Protein AF-A0A838TGM2-F1 (afdb_monomer)

Sequence (133 aa):
MIFDLEERIRAESRENNRDFDSSAHDDNDDSWLLNRFRLGLAFRPVTWLKLYGQTQDSREAFSDRANVPGIRGAEGDDIFDLRQAYISLGDIKRFPLLLTVGRQAISYGDNRLVADSKWGNFGRTFDAIRLRF

Structure (mmCIF, N/CA/C/O backbone):
data_AF-A0A838TGM2-F1
#
_entry.id   AF-A0A838TGM2-F1
#
loop_
_atom_site.group_PDB
_atom_site.id
_atom_site.type_symbol
_atom_site.label_atom_id
_atom_site.label_alt_id
_atom_site.label_comp_id
_atom_site.label_asym_id
_atom_site.label_entity_id
_atom_site.label_seq_id
_atom_site.pdbx_PDB_ins_code
_atom_site.Cartn_x
_atom_site.Cartn_y
_atom_site.Cartn_z
_atom_site.occupancy
_atom_site.B_iso_or_equiv
_atom_site.auth_seq_id
_atom_site.auth_comp_id
_atom_site.auth_asym_id
_atom_site.auth_atom_id
_atom_site.pdbx_PDB_model_num
ATOM 1 N N . MET A 1 1 ? -14.591 -14.302 10.982 1.00 90.12 1 MET A N 1
ATOM 2 C CA . MET A 1 1 ? -13.289 -14.183 10.287 1.00 90.12 1 MET A CA 1
ATOM 3 C C . MET A 1 1 ? -13.566 -13.872 8.827 1.00 90.12 1 MET A C 1
ATOM 5 O O . MET A 1 1 ? -14.588 -14.337 8.340 1.00 90.12 1 MET A O 1
ATOM 9 N N . ILE A 1 2 ? -12.747 -13.049 8.172 1.00 96.31 2 ILE A N 1
ATOM 10 C CA . ILE A 1 2 ? -12.945 -12.639 6.771 1.00 96.31 2 ILE A CA 1
ATOM 11 C C . ILE A 1 2 ? -11.591 -12.692 6.062 1.00 96.31 2 ILE A C 1
ATOM 13 O O . ILE A 1 2 ? -10.628 -12.128 6.581 1.00 96.31 2 ILE A O 1
ATOM 17 N N . PHE A 1 3 ? -11.531 -13.350 4.907 1.00 97.38 3 PHE A N 1
ATOM 18 C CA . PHE A 1 3 ? -10.364 -13.334 4.026 1.00 97.38 3 PHE A CA 1
ATOM 19 C C . PHE A 1 3 ? -10.424 -12.125 3.086 1.00 97.38 3 PHE A C 1
ATOM 21 O O . PHE A 1 3 ? -11.506 -11.748 2.637 1.00 97.38 3 PHE A O 1
ATOM 28 N N . ASP A 1 4 ? -9.267 -11.528 2.818 1.00 96.88 4 ASP A N 1
ATOM 29 C CA . ASP A 1 4 ? -9.059 -10.499 1.798 1.00 96.88 4 ASP A CA 1
ATOM 30 C C . ASP A 1 4 ? -8.138 -11.080 0.721 1.00 96.88 4 ASP A C 1
ATOM 32 O O . ASP A 1 4 ? -7.080 -11.615 1.045 1.00 96.88 4 ASP A O 1
ATOM 36 N N . LEU A 1 5 ? -8.552 -11.019 -0.538 1.00 97.75 5 LEU A N 1
ATOM 37 C CA . LEU A 1 5 ? -7.809 -11.567 -1.666 1.00 97.75 5 LEU A CA 1
ATOM 38 C C . LEU A 1 5 ? -7.841 -10.546 -2.799 1.00 97.75 5 LEU A C 1
ATOM 40 O O . LEU A 1 5 ? -8.918 -10.133 -3.229 1.00 97.75 5 LEU A O 1
ATOM 44 N N . GLU A 1 6 ? -6.669 -10.164 -3.290 1.00 96.62 6 GLU A N 1
ATOM 45 C CA . GLU A 1 6 ? -6.523 -9.265 -4.433 1.00 96.62 6 GLU A CA 1
ATOM 46 C C . GLU A 1 6 ? -5.532 -9.879 -5.418 1.00 96.62 6 GLU A C 1
ATOM 48 O O . GLU A 1 6 ? -4.429 -10.248 -5.030 1.00 96.62 6 GLU A O 1
ATOM 53 N N . GLU A 1 7 ? -5.917 -9.934 -6.688 1.00 97.12 7 GLU A N 1
ATOM 54 C CA . GLU A 1 7 ? -5.021 -10.230 -7.802 1.00 97.12 7 GLU A CA 1
ATOM 55 C C . GLU A 1 7 ? -5.160 -9.100 -8.820 1.00 97.12 7 GLU A C 1
ATOM 57 O O . GLU A 1 7 ? -6.277 -8.706 -9.178 1.00 97.12 7 GLU A O 1
ATOM 62 N N . ARG A 1 8 ? -4.035 -8.559 -9.284 1.00 96.56 8 ARG A N 1
ATOM 63 C CA . ARG A 1 8 ? -4.004 -7.533 -10.322 1.00 96.56 8 ARG A CA 1
ATOM 64 C C . ARG A 1 8 ? -2.909 -7.830 -11.328 1.00 96.56 8 ARG A C 1
ATOM 66 O O . ARG A 1 8 ? -1.746 -7.959 -10.968 1.00 96.56 8 ARG A O 1
ATOM 73 N N . ILE A 1 9 ? -3.286 -7.794 -12.599 1.00 97.44 9 ILE A N 1
ATOM 74 C CA . ILE A 1 9 ? -2.359 -7.816 -13.727 1.00 97.44 9 ILE A CA 1
ATOM 75 C C . ILE A 1 9 ? -2.536 -6.510 -14.502 1.00 97.44 9 ILE A C 1
ATOM 77 O O . ILE A 1 9 ? -3.668 -6.088 -14.752 1.00 97.44 9 ILE A O 1
ATOM 81 N N . ARG A 1 10 ? -1.434 -5.850 -14.863 1.00 96.94 10 ARG A N 1
ATOM 82 C CA . ARG A 1 10 ? -1.443 -4.649 -15.707 1.00 96.94 10 ARG A CA 1
ATOM 83 C C . ARG A 1 10 ? -0.309 -4.713 -16.719 1.00 96.94 10 ARG A C 1
ATOM 85 O O . ARG A 1 10 ? 0.839 -4.847 -16.324 1.00 96.94 10 ARG A O 1
ATOM 92 N N . ALA A 1 11 ? -0.634 -4.554 -17.996 1.00 96.81 11 ALA A N 1
ATOM 93 C CA . ALA A 1 11 ? 0.355 -4.244 -19.021 1.00 96.81 11 ALA A CA 1
ATOM 94 C C . ALA A 1 11 ? 0.525 -2.726 -19.115 1.00 96.81 11 ALA A C 1
ATOM 96 O O . ALA A 1 11 ? -0.459 -1.983 -19.023 1.00 96.81 11 ALA A O 1
ATOM 97 N N . GLU A 1 12 ? 1.759 -2.274 -19.281 1.00 94.56 12 GLU A N 1
ATOM 98 C CA . GLU A 1 12 ? 2.092 -0.865 -19.414 1.00 94.56 12 GLU A CA 1
ATOM 99 C C . GLU A 1 12 ? 3.132 -0.698 -20.515 1.00 94.56 12 GLU A C 1
ATOM 101 O O . GLU A 1 12 ? 4.046 -1.505 -20.622 1.00 94.56 12 GLU A O 1
ATOM 106 N N . SER A 1 13 ? 2.948 0.315 -21.356 1.00 93.81 13 SER A N 1
ATOM 107 C CA . SER A 1 13 ? 3.863 0.672 -22.435 1.00 93.81 13 SER A CA 1
ATOM 108 C C . SER A 1 13 ? 4.047 2.175 -22.380 1.00 93.81 13 SER A C 1
ATOM 110 O O . SER A 1 13 ? 3.062 2.924 -22.299 1.00 93.81 13 SER A O 1
ATOM 112 N N . ARG A 1 14 ? 5.299 2.607 -22.325 1.00 90.94 14 ARG A N 1
ATOM 113 C CA . ARG A 1 14 ? 5.675 4.011 -22.242 1.00 90.94 14 ARG A CA 1
ATOM 114 C C . ARG A 1 14 ? 6.743 4.280 -23.281 1.00 90.94 14 ARG A C 1
ATOM 116 O O . ARG A 1 14 ? 7.639 3.478 -23.469 1.00 90.94 14 ARG A O 1
ATOM 123 N N . GLU A 1 15 ? 6.600 5.415 -23.940 1.00 90.50 15 GLU A N 1
ATOM 124 C CA . GLU A 1 15 ? 7.518 5.888 -24.962 1.00 90.50 15 GLU A CA 1
ATOM 125 C C . GLU A 1 15 ? 7.576 7.402 -24.826 1.00 90.50 15 GLU A C 1
ATOM 127 O O . GLU A 1 15 ? 6.527 8.064 -24.837 1.00 90.50 15 GLU A O 1
ATOM 132 N N . ASN A 1 16 ? 8.781 7.933 -24.661 1.00 87.06 16 ASN A N 1
ATOM 133 C CA . ASN A 1 16 ? 9.087 9.350 -24.688 1.00 87.06 16 ASN A CA 1
ATOM 134 C C . ASN A 1 16 ? 8.186 10.206 -23.769 1.00 87.06 16 ASN A C 1
ATOM 136 O O . ASN A 1 16 ? 7.681 11.270 -24.141 1.00 87.06 16 ASN A O 1
ATOM 140 N N . ASN A 1 17 ? 7.890 9.699 -22.569 1.00 83.38 17 ASN A N 1
ATOM 141 C CA . ASN A 1 17 ? 6.859 10.274 -21.698 1.00 83.38 17 ASN A CA 1
ATOM 142 C C . ASN A 1 17 ? 7.403 11.142 -20.553 1.00 83.38 17 ASN A C 1
ATOM 144 O O . ASN A 1 17 ? 6.617 11.707 -19.784 1.00 83.38 17 ASN A O 1
ATOM 148 N N . ARG A 1 18 ? 8.730 11.211 -20.411 1.00 82.50 18 ARG A N 1
ATOM 149 C CA . ARG A 1 18 ? 9.405 11.897 -19.308 1.00 82.50 18 ARG A CA 1
ATOM 150 C C . ARG A 1 18 ? 10.032 13.215 -19.744 1.00 82.50 18 ARG A C 1
ATOM 152 O O . ARG A 1 18 ? 9.825 14.225 -19.071 1.00 82.50 18 ARG A O 1
ATOM 159 N N . ASP A 1 19 ? 10.811 13.191 -20.816 1.00 84.00 19 ASP A N 1
ATOM 160 C CA . ASP A 1 19 ? 11.557 14.330 -21.363 1.00 84.00 19 ASP A CA 1
ATOM 161 C C . ASP A 1 19 ? 11.027 14.802 -22.725 1.00 84.00 19 ASP A C 1
ATOM 163 O O . ASP A 1 19 ? 11.279 15.948 -23.097 1.00 84.00 19 ASP A O 1
ATOM 167 N N . PHE A 1 20 ? 10.212 13.985 -23.400 1.00 87.12 20 PHE A N 1
ATOM 168 C CA . PHE A 1 20 ? 9.631 14.271 -24.714 1.00 87.12 20 PHE A CA 1
ATOM 169 C C . PHE A 1 20 ? 10.691 14.437 -25.824 1.00 87.12 20 PHE A C 1
ATOM 171 O O . PHE A 1 20 ? 10.398 15.022 -26.871 1.00 87.12 20 PHE A O 1
ATOM 178 N N . ASP A 1 21 ? 11.893 13.882 -25.638 1.00 85.69 21 ASP A N 1
ATOM 179 C CA . ASP A 1 21 ? 12.972 13.826 -26.620 1.00 85.69 21 ASP A CA 1
ATOM 180 C C . ASP A 1 21 ? 13.150 12.420 -27.225 1.00 85.69 21 ASP A C 1
ATOM 182 O O . ASP A 1 21 ? 13.838 11.563 -26.686 1.00 85.69 21 ASP A O 1
ATOM 186 N N . SER A 1 22 ? 12.624 12.213 -28.437 1.00 86.12 22 SER A N 1
ATOM 187 C CA . SER A 1 22 ? 12.751 10.941 -29.167 1.00 86.12 22 SER A CA 1
ATOM 188 C C . SER A 1 22 ? 14.171 10.621 -29.660 1.00 86.12 22 SER A C 1
ATOM 190 O O . SER A 1 22 ? 14.363 9.634 -30.370 1.00 86.12 22 SER A O 1
ATOM 192 N N . SER A 1 23 ? 15.149 11.500 -29.418 1.00 86.56 23 SER A N 1
ATOM 193 C CA . SER A 1 23 ? 16.551 11.278 -29.793 1.00 86.56 23 SER A CA 1
ATOM 194 C C . SER A 1 23 ? 17.407 10.719 -28.654 1.00 86.56 23 SER A C 1
ATOM 196 O O . SER A 1 23 ? 18.498 10.205 -28.915 1.00 86.56 23 SER A O 1
ATOM 198 N N . ALA A 1 24 ? 16.917 10.791 -27.414 1.00 83.81 24 ALA A N 1
ATOM 199 C CA . ALA A 1 24 ? 17.526 10.170 -26.248 1.00 83.81 24 ALA A CA 1
ATOM 200 C C . ALA A 1 24 ? 16.880 8.800 -25.992 1.00 83.81 24 ALA A C 1
ATOM 202 O O . ALA A 1 24 ? 15.703 8.608 -26.263 1.00 83.81 24 ALA A O 1
ATOM 203 N N . HIS A 1 25 ? 17.658 7.838 -25.495 1.00 79.38 25 HIS A N 1
ATOM 204 C CA . HIS A 1 25 ? 17.141 6.533 -25.081 1.00 79.38 25 HIS A CA 1
ATOM 205 C C . HIS A 1 25 ? 17.152 6.455 -23.551 1.00 79.38 25 HIS A C 1
ATOM 207 O O . HIS A 1 25 ? 18.227 6.557 -22.947 1.00 79.38 25 HIS A O 1
ATOM 213 N N . ASP A 1 26 ? 15.977 6.298 -22.937 1.00 83.50 26 ASP A N 1
ATOM 214 C CA . ASP A 1 26 ? 15.802 6.021 -21.506 1.00 83.50 26 ASP A CA 1
ATOM 215 C C . ASP A 1 26 ? 15.336 4.564 -21.339 1.00 83.50 26 ASP A C 1
ATOM 217 O O . ASP A 1 26 ? 14.485 4.090 -22.084 1.00 83.50 26 ASP A O 1
ATOM 221 N N . ASP A 1 27 ? 15.836 3.856 -20.320 1.00 83.31 27 ASP A N 1
ATOM 222 C CA . ASP A 1 27 ? 15.351 2.513 -19.957 1.00 83.31 27 ASP A CA 1
ATOM 223 C C . ASP A 1 27 ? 13.828 2.505 -19.652 1.00 83.31 27 ASP A C 1
ATOM 225 O O . ASP A 1 27 ? 13.215 1.450 -19.533 1.00 83.31 27 ASP A O 1
ATOM 229 N N . ASN A 1 28 ? 13.208 3.672 -19.435 1.00 84.44 28 ASN A N 1
ATOM 230 C CA . ASN A 1 28 ? 11.764 3.826 -19.234 1.00 84.44 28 ASN A CA 1
ATOM 231 C C . ASN A 1 28 ? 10.936 3.874 -20.528 1.00 84.44 28 ASN A C 1
ATOM 233 O O . ASN A 1 28 ? 9.703 3.820 -20.421 1.00 84.44 28 ASN A O 1
ATOM 237 N N . ASP A 1 29 ? 11.577 3.955 -21.696 1.00 90.00 29 ASP A N 1
ATOM 238 C CA . ASP A 1 29 ? 10.946 3.774 -23.007 1.00 90.00 29 ASP A CA 1
ATOM 239 C C . ASP A 1 29 ? 10.804 2.275 -23.285 1.00 90.00 29 ASP A C 1
ATOM 241 O O . ASP A 1 29 ? 11.566 1.662 -24.032 1.00 90.00 29 ASP A O 1
ATOM 245 N N . ASP A 1 30 ? 9.866 1.660 -22.572 1.00 92.00 30 ASP A N 1
ATOM 246 C CA . ASP A 1 30 ? 9.770 0.215 -22.440 1.00 92.00 30 ASP A CA 1
ATOM 247 C C . ASP A 1 30 ? 8.311 -0.235 -22.239 1.00 92.00 30 ASP A C 1
ATOM 249 O O . ASP A 1 30 ? 7.392 0.555 -21.977 1.00 92.00 30 ASP A O 1
ATOM 253 N N . SER A 1 31 ? 8.075 -1.534 -22.397 1.00 94.75 31 SER A N 1
ATOM 254 C CA . SER A 1 31 ? 6.789 -2.186 -22.196 1.00 94.75 31 SER A CA 1
ATOM 255 C C . SER A 1 31 ? 6.923 -3.394 -21.285 1.00 94.75 31 SER A C 1
ATOM 257 O O . SER A 1 31 ? 7.609 -4.353 -21.606 1.00 94.75 31 SER A O 1
ATOM 259 N N . TRP A 1 32 ? 6.169 -3.408 -20.192 1.00 95.44 32 TRP A N 1
ATOM 260 C CA . TRP A 1 32 ? 6.289 -4.437 -19.165 1.00 95.44 32 TRP A CA 1
ATOM 261 C C . TRP A 1 32 ? 4.932 -4.922 -18.660 1.00 95.44 32 TRP A C 1
ATOM 263 O O . TRP A 1 32 ? 3.880 -4.292 -18.830 1.00 95.44 32 TRP A O 1
ATOM 273 N N . LEU A 1 33 ? 4.964 -6.074 -17.994 1.00 97.25 33 LEU A N 1
ATOM 274 C CA . LEU A 1 33 ? 3.824 -6.664 -17.312 1.00 97.25 33 LEU A CA 1
ATOM 275 C C . LEU A 1 33 ? 4.025 -6.579 -15.801 1.00 97.25 33 LEU A C 1
ATOM 277 O O . LEU A 1 33 ? 5.016 -7.057 -15.258 1.00 97.25 33 LEU A O 1
ATOM 281 N N . LEU A 1 34 ? 3.043 -6.014 -15.114 1.00 97.19 34 LEU A N 1
ATOM 282 C CA . LEU A 1 34 ? 2.990 -5.949 -13.664 1.00 97.19 34 LEU A CA 1
ATOM 283 C C . LEU A 1 34 ? 2.010 -6.981 -13.136 1.00 97.19 34 LEU A C 1
ATOM 285 O O . LEU A 1 34 ? 0.858 -7.038 -13.576 1.00 97.19 34 LEU A O 1
ATOM 289 N N . ASN A 1 35 ? 2.449 -7.736 -12.140 1.00 97.38 35 ASN A N 1
ATOM 290 C CA . ASN A 1 35 ? 1.591 -8.588 -11.336 1.00 97.38 35 ASN A CA 1
ATOM 291 C C . ASN A 1 35 ? 1.596 -8.111 -9.883 1.00 97.38 35 ASN A C 1
ATOM 293 O O . ASN A 1 35 ? 2.615 -7.634 -9.378 1.00 97.38 35 ASN A O 1
ATOM 297 N N . ARG A 1 36 ? 0.449 -8.233 -9.221 1.00 96.88 36 ARG A N 1
ATOM 298 C CA . ARG A 1 36 ? 0.317 -8.062 -7.782 1.00 96.88 36 ARG A CA 1
ATOM 299 C C . ARG A 1 36 ? -0.692 -9.039 -7.221 1.00 96.88 36 ARG A C 1
ATOM 301 O O . ARG A 1 36 ? -1.874 -8.947 -7.552 1.00 96.88 36 ARG A O 1
ATOM 308 N N . PHE A 1 37 ? -0.238 -9.808 -6.249 1.00 97.69 37 PHE A N 1
ATOM 309 C CA . PHE A 1 37 ? -1.059 -10.671 -5.424 1.00 97.69 37 PHE A CA 1
ATOM 310 C C . PHE A 1 37 ? -1.070 -10.167 -3.979 1.00 97.69 37 PHE A C 1
ATOM 312 O O . PHE A 1 37 ? -0.034 -9.782 -3.433 1.00 97.69 37 PHE A O 1
ATOM 319 N N . ARG A 1 38 ? -2.231 -10.175 -3.320 1.00 97.31 38 ARG A N 1
ATOM 320 C CA . ARG A 1 38 ? -2.354 -9.917 -1.879 1.00 97.31 38 ARG A CA 1
ATOM 321 C C . ARG A 1 38 ? -3.257 -10.940 -1.228 1.00 97.31 38 ARG A C 1
ATOM 323 O O . ARG A 1 38 ? -4.360 -11.204 -1.702 1.00 97.31 38 ARG A O 1
ATOM 330 N N . LEU A 1 39 ? -2.822 -11.409 -0.066 1.00 98.25 39 LEU A N 1
ATOM 331 C CA . LEU A 1 39 ? -3.598 -12.282 0.800 1.00 98.25 39 LEU A CA 1
ATOM 332 C C . LEU A 1 39 ? -3.673 -11.668 2.193 1.00 98.25 39 LEU A C 1
ATOM 334 O O . LEU A 1 39 ? -2.655 -11.397 2.824 1.00 98.25 39 LEU A O 1
ATOM 338 N N . GLY A 1 40 ? -4.885 -11.448 2.684 1.00 98.25 40 GLY A N 1
ATOM 339 C CA . GLY A 1 40 ? -5.141 -10.861 3.988 1.00 98.25 40 GLY A CA 1
ATOM 340 C C . GLY A 1 40 ? -6.176 -11.613 4.808 1.00 98.25 40 GLY A C 1
ATOM 341 O O . GLY A 1 40 ? -6.996 -12.384 4.307 1.00 98.25 40 GLY A O 1
ATOM 342 N N . LEU A 1 41 ? -6.135 -11.363 6.112 1.00 98.50 41 LEU A N 1
ATOM 343 C CA . LEU A 1 41 ? -7.023 -11.958 7.095 1.00 98.50 41 LEU A CA 1
ATOM 344 C C . LEU A 1 41 ? -7.481 -10.902 8.095 1.00 98.50 41 LEU A C 1
ATOM 346 O O . LEU A 1 41 ? -6.675 -10.269 8.777 1.00 98.50 41 LEU A O 1
ATOM 350 N N . ALA A 1 42 ? -8.797 -10.758 8.228 1.00 98.25 42 ALA A N 1
ATOM 351 C CA . ALA A 1 42 ? -9.426 -9.980 9.282 1.00 98.25 42 ALA A CA 1
ATOM 352 C C . ALA A 1 42 ? -10.067 -10.904 10.323 1.00 98.25 42 ALA A C 1
ATOM 354 O O . ALA A 1 42 ? -11.012 -11.654 10.041 1.00 98.25 42 ALA A O 1
ATOM 355 N N . PHE A 1 43 ? -9.615 -10.777 11.566 1.00 98.25 43 PHE A N 1
ATOM 356 C CA . PHE A 1 43 ? -10.182 -11.479 12.709 1.00 98.25 43 PHE A CA 1
ATOM 357 C C . PHE A 1 43 ? -10.841 -10.489 13.674 1.00 98.25 43 PHE A C 1
ATOM 359 O O . PHE A 1 43 ? -10.290 -9.436 13.983 1.00 98.25 43 PHE A O 1
ATOM 366 N N . ARG A 1 44 ? -12.059 -10.808 14.116 1.00 96.94 44 ARG A N 1
ATOM 367 C CA . ARG A 1 44 ? -12.857 -9.993 15.041 1.00 96.94 44 ARG A CA 1
ATOM 368 C C . ARG A 1 44 ? -13.480 -10.911 16.090 1.00 96.94 44 ARG A C 1
ATOM 370 O O . ARG A 1 44 ? -14.569 -11.424 15.840 1.00 96.94 44 ARG A O 1
ATOM 377 N N . PRO A 1 45 ? -12.785 -11.184 17.205 1.00 96.44 45 PRO A N 1
ATOM 378 C CA . PRO A 1 45 ? -13.312 -12.065 18.245 1.00 96.44 45 PRO A CA 1
ATOM 379 C C . PRO A 1 45 ? -14.484 -11.425 19.003 1.00 96.44 45 PRO A C 1
ATOM 381 O O . PRO A 1 45 ? -15.363 -12.127 19.485 1.00 96.44 45 PRO A O 1
ATOM 384 N N . VAL A 1 46 ? -14.514 -10.091 19.079 1.00 96.12 46 VAL A N 1
ATOM 385 C CA . VAL A 1 46 ? -15.557 -9.280 19.725 1.00 96.12 46 VAL A CA 1
ATOM 386 C C . VAL A 1 46 ? -15.825 -8.022 18.892 1.00 96.12 46 VAL A C 1
ATOM 388 O O . VAL A 1 46 ? -15.029 -7.675 18.019 1.00 96.12 46 VAL A O 1
ATOM 391 N N . THR A 1 47 ? -16.937 -7.320 19.138 1.00 93.94 47 THR A N 1
ATOM 392 C CA . THR A 1 47 ? -17.369 -6.193 18.282 1.00 93.94 47 THR A CA 1
ATOM 393 C C . THR A 1 47 ? -16.414 -4.998 18.294 1.00 93.94 47 THR A C 1
ATOM 395 O O . THR A 1 47 ? -16.349 -4.274 17.305 1.00 93.94 47 THR A O 1
ATOM 398 N N . TRP A 1 48 ? -15.655 -4.812 19.376 1.00 95.38 48 TRP A N 1
ATOM 399 C CA . TRP A 1 48 ? -14.739 -3.684 19.570 1.00 95.38 48 TRP A CA 1
ATOM 400 C C . TRP A 1 48 ? -13.277 -3.993 19.219 1.00 95.38 48 TRP A C 1
ATOM 402 O O . TRP A 1 48 ? -12.450 -3.093 19.312 1.00 95.38 48 TRP A O 1
ATOM 412 N N . LEU A 1 49 ? -12.933 -5.227 18.829 1.00 97.06 49 LEU A N 1
ATOM 413 C CA . LEU A 1 49 ? -11.557 -5.625 18.508 1.00 97.06 49 LEU A CA 1
ATOM 414 C C . LEU A 1 49 ? -11.470 -6.175 17.085 1.00 97.06 49 LEU A C 1
ATOM 416 O O . LEU A 1 49 ? -12.156 -7.137 16.734 1.00 97.06 49 LEU A O 1
ATOM 420 N N . LYS A 1 50 ? -10.565 -5.614 16.282 1.00 97.50 50 LYS A N 1
ATOM 421 C CA . LYS A 1 50 ? -10.177 -6.149 14.973 1.00 97.50 50 LYS A CA 1
ATOM 422 C C . LYS A 1 50 ? -8.669 -6.353 14.919 1.00 97.50 50 LYS A C 1
ATOM 424 O O . LYS A 1 50 ? -7.916 -5.418 15.166 1.00 97.50 50 LYS A O 1
ATOM 429 N N . LEU A 1 51 ? -8.253 -7.540 14.503 1.00 98.50 51 LEU A N 1
ATOM 430 C CA . LEU A 1 51 ? -6.892 -7.845 14.076 1.00 98.50 51 LEU A CA 1
ATOM 431 C C . LEU A 1 51 ? -6.882 -7.960 12.552 1.00 98.50 51 LEU A C 1
ATOM 433 O O . LEU A 1 51 ? -7.817 -8.524 11.969 1.00 98.50 51 LEU A O 1
ATOM 437 N N . TYR A 1 52 ? -5.859 -7.410 11.909 1.00 98.62 52 TYR A N 1
ATOM 438 C CA . TYR A 1 52 ? -5.700 -7.494 10.465 1.00 98.62 52 TYR A CA 1
ATOM 439 C C . TYR A 1 52 ? -4.246 -7.731 10.077 1.00 98.62 52 TYR A C 1
ATOM 441 O O . TYR A 1 52 ? -3.368 -7.017 10.554 1.00 98.62 52 TYR A O 1
ATOM 449 N N . GLY A 1 53 ? -4.023 -8.692 9.184 1.00 98.50 53 GLY A N 1
ATOM 450 C CA . GLY A 1 53 ? -2.740 -8.943 8.533 1.00 98.50 53 GLY A CA 1
ATOM 451 C C . GLY A 1 53 ? -2.938 -9.103 7.029 1.00 98.50 53 GLY A C 1
ATOM 452 O O . GLY A 1 53 ? -3.970 -9.624 6.611 1.00 98.50 53 GLY A O 1
ATOM 453 N N . GLN A 1 54 ? -1.984 -8.644 6.223 1.00 98.44 54 GLN A N 1
ATOM 454 C CA . GLN A 1 54 ? -1.985 -8.809 4.771 1.00 98.44 54 GLN A CA 1
ATOM 455 C C . GLN A 1 54 ? -0.560 -8.904 4.241 1.00 98.44 54 GLN A C 1
ATOM 457 O O . GLN A 1 54 ? 0.251 -8.019 4.519 1.00 98.44 54 GLN A O 1
ATOM 462 N N . THR A 1 55 ? -0.301 -9.936 3.444 1.00 98.12 55 THR A N 1
ATOM 463 C CA . THR A 1 55 ? 0.914 -10.077 2.643 1.00 98.12 55 THR A CA 1
ATOM 464 C C . THR A 1 55 ? 0.695 -9.549 1.227 1.00 98.12 55 THR A C 1
ATOM 466 O O . THR A 1 55 ? -0.446 -9.392 0.773 1.00 98.12 55 THR A O 1
ATOM 469 N N . GLN A 1 56 ? 1.789 -9.260 0.534 1.00 97.50 56 GLN A N 1
ATOM 470 C CA . GLN A 1 56 ? 1.799 -8.837 -0.857 1.00 97.50 56 GLN A CA 1
ATOM 471 C C . GLN A 1 56 ? 2.985 -9.457 -1.591 1.00 97.50 56 GLN A C 1
ATOM 473 O O . GLN A 1 56 ? 4.092 -9.435 -1.080 1.00 97.50 56 GLN A O 1
ATOM 478 N N . ASP A 1 57 ? 2.763 -9.942 -2.804 1.00 97.06 57 ASP A N 1
ATOM 479 C CA . ASP A 1 57 ? 3.825 -10.226 -3.769 1.00 97.06 57 ASP A CA 1
ATOM 480 C C . ASP A 1 57 ? 3.577 -9.329 -4.984 1.00 97.06 57 ASP A C 1
ATOM 482 O O . ASP A 1 57 ? 2.450 -9.263 -5.483 1.00 97.06 57 ASP A O 1
ATOM 486 N N . SER A 1 58 ? 4.579 -8.560 -5.398 1.00 96.31 58 SER A N 1
ATOM 487 C CA . SER A 1 58 ? 4.513 -7.714 -6.594 1.00 96.31 58 SER A CA 1
ATOM 488 C C . SER A 1 58 ? 5.657 -8.077 -7.523 1.00 96.31 58 SER A C 1
ATOM 490 O O . SER A 1 58 ? 6.783 -8.247 -7.062 1.00 96.31 58 SER A O 1
ATOM 492 N N . ARG A 1 59 ? 5.362 -8.189 -8.818 1.00 96.38 59 ARG A N 1
ATOM 493 C CA . ARG A 1 59 ? 6.337 -8.552 -9.848 1.00 96.38 59 ARG A CA 1
ATOM 494 C C . ARG A 1 59 ? 6.303 -7.609 -11.026 1.00 96.38 59 ARG A C 1
ATOM 496 O O . ARG A 1 59 ? 5.225 -7.142 -11.411 1.00 96.38 59 ARG A O 1
ATOM 503 N N . GLU A 1 60 ? 7.464 -7.429 -11.633 1.00 96.19 60 GLU A N 1
ATOM 504 C CA . GLU A 1 60 ? 7.634 -6.789 -12.931 1.00 96.19 60 GLU A CA 1
ATOM 505 C C . GLU A 1 60 ? 8.313 -7.767 -13.895 1.00 96.19 60 GLU A C 1
ATOM 507 O O . GLU A 1 60 ? 9.371 -8.321 -13.611 1.00 96.19 60 GLU A O 1
ATOM 512 N N . ALA A 1 61 ? 7.682 -8.007 -15.040 1.00 96.06 61 ALA A N 1
ATOM 513 C CA . ALA A 1 61 ? 8.163 -8.931 -16.057 1.00 96.06 61 ALA A CA 1
ATOM 514 C C . ALA A 1 61 ? 8.282 -8.237 -17.412 1.00 96.06 61 ALA A C 1
ATOM 516 O O . ALA A 1 61 ? 7.515 -7.323 -17.716 1.00 96.06 61 ALA A O 1
ATOM 517 N N . PHE A 1 62 ? 9.199 -8.744 -18.239 1.00 95.50 62 PHE A N 1
ATOM 518 C CA . PHE A 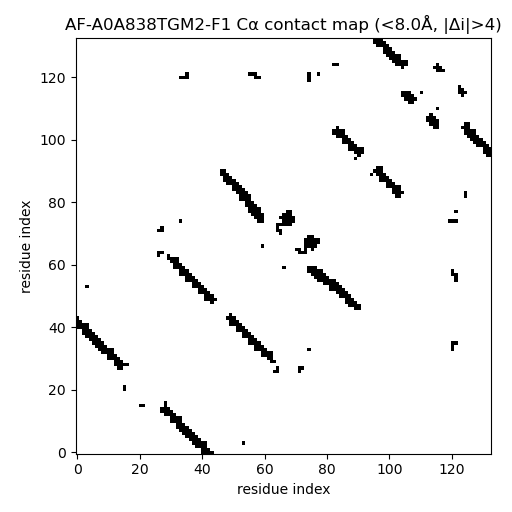1 62 ? 9.457 -8.263 -19.603 1.00 95.50 62 PHE A CA 1
ATOM 519 C C . PHE A 1 62 ? 9.937 -6.810 -19.685 1.00 95.50 62 PHE A C 1
ATOM 521 O O . PHE A 1 62 ? 9.787 -6.199 -20.728 1.00 95.50 62 PHE A O 1
ATOM 528 N N . SER A 1 63 ? 10.491 -6.291 -18.592 1.00 93.56 63 SER A N 1
ATOM 529 C CA . SER A 1 63 ? 11.054 -4.948 -18.510 1.00 93.56 63 SER A CA 1
ATOM 530 C C . SER A 1 63 ? 12.559 -4.989 -18.740 1.00 93.56 63 SER A C 1
ATOM 532 O O . SER A 1 63 ? 13.232 -5.879 -18.207 1.00 93.56 63 SER A O 1
ATOM 534 N N . ASP A 1 64 ? 13.079 -4.005 -19.458 1.00 90.12 64 ASP A N 1
ATOM 535 C CA . ASP A 1 64 ? 14.510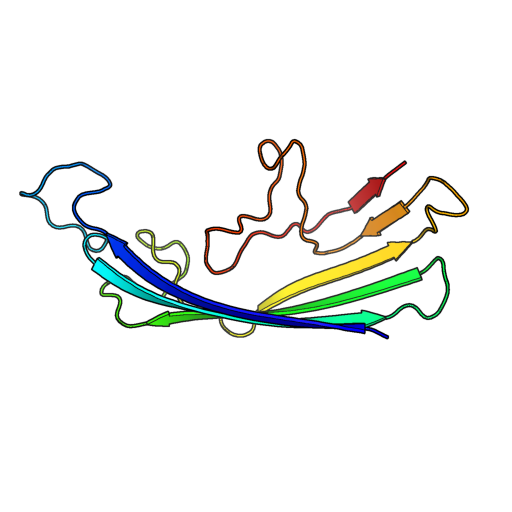 -3.738 -19.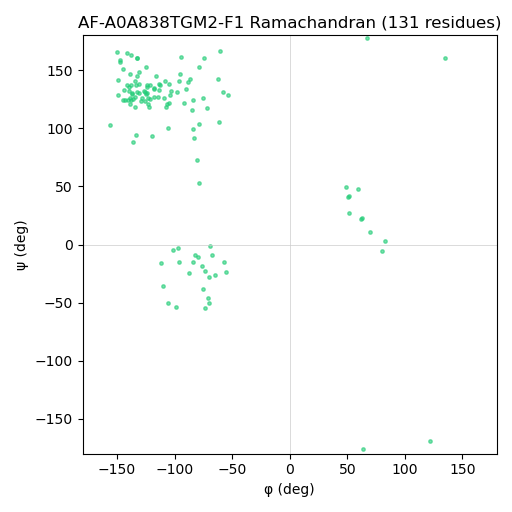606 1.00 90.12 64 ASP A CA 1
ATOM 536 C C . ASP A 1 64 ? 15.075 -2.980 -18.387 1.00 90.12 64 ASP A C 1
ATOM 538 O O . ASP A 1 64 ? 16.292 -2.883 -18.189 1.00 90.12 64 ASP A O 1
ATOM 542 N N . ARG A 1 65 ? 14.196 -2.481 -17.505 1.00 91.31 65 ARG A N 1
ATOM 543 C CA . ARG A 1 65 ? 14.575 -1.768 -16.279 1.00 91.31 65 ARG A CA 1
ATOM 544 C C . ARG A 1 65 ? 15.108 -2.716 -15.209 1.00 91.31 65 ARG A C 1
ATOM 546 O O . ARG A 1 65 ? 14.854 -3.919 -15.180 1.00 91.31 65 ARG A O 1
ATOM 553 N N . ALA A 1 66 ? 15.834 -2.144 -14.249 1.00 88.88 66 ALA A N 1
ATOM 554 C CA . ALA A 1 66 ? 16.310 -2.894 -13.093 1.00 88.88 66 ALA A CA 1
ATOM 555 C C . ALA A 1 66 ? 15.135 -3.523 -12.326 1.00 88.88 66 ALA A C 1
ATOM 557 O O . ALA A 1 66 ? 14.197 -2.828 -11.951 1.00 88.88 66 ALA A O 1
ATOM 558 N N . ASN A 1 67 ? 15.227 -4.812 -11.998 1.00 91.75 67 ASN A N 1
ATOM 559 C CA . ASN A 1 67 ? 14.209 -5.506 -11.210 1.00 91.75 67 ASN A CA 1
ATOM 560 C C . ASN A 1 67 ? 14.327 -5.196 -9.699 1.00 91.75 67 ASN A C 1
ATOM 562 O O . ASN A 1 67 ? 14.488 -6.089 -8.868 1.00 91.75 67 ASN A O 1
ATOM 566 N N . VAL A 1 68 ? 14.345 -3.908 -9.347 1.00 92.12 68 VAL A N 1
ATOM 567 C CA . VAL A 1 68 ? 14.445 -3.412 -7.969 1.00 92.12 68 VAL A CA 1
ATOM 568 C C . VAL A 1 68 ? 13.493 -2.225 -7.803 1.00 92.12 68 VAL A C 1
ATOM 570 O O . VAL A 1 68 ? 13.674 -1.216 -8.494 1.00 92.12 68 VAL A O 1
ATOM 573 N N . P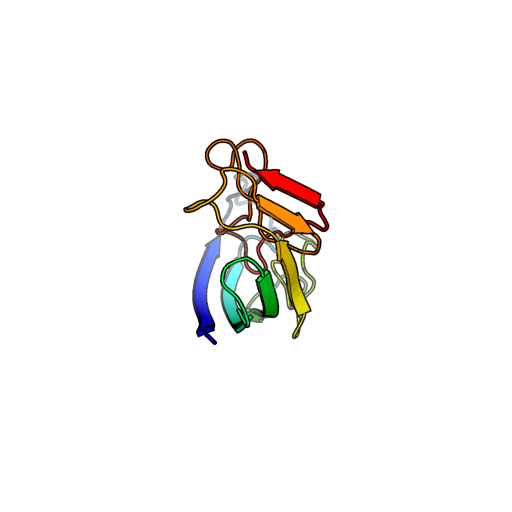RO A 1 69 ? 12.520 -2.291 -6.875 1.00 91.88 69 PRO A N 1
ATOM 574 C CA . PRO A 1 69 ? 11.549 -1.220 -6.687 1.00 91.88 69 PRO A CA 1
ATOM 575 C C . PRO A 1 69 ? 12.190 0.156 -6.467 1.00 91.88 69 PRO A C 1
ATOM 577 O O . PRO A 1 69 ? 13.053 0.340 -5.606 1.00 91.88 69 PRO A O 1
ATOM 580 N N . GLY A 1 70 ? 11.750 1.146 -7.246 1.00 88.44 70 GLY A N 1
ATOM 581 C CA . GLY A 1 70 ? 12.184 2.541 -7.134 1.00 88.44 70 GLY A CA 1
ATOM 582 C C . GLY A 1 70 ? 13.531 2.867 -7.787 1.00 88.44 70 GLY A C 1
ATOM 583 O O . GLY A 1 70 ? 13.890 4.044 -7.870 1.00 88.44 70 GLY A O 1
ATOM 584 N N . ILE A 1 71 ? 14.267 1.878 -8.300 1.00 90.38 71 ILE A N 1
ATOM 585 C CA . ILE A 1 71 ? 15.504 2.112 -9.051 1.00 90.38 71 ILE A CA 1
ATOM 586 C C . ILE A 1 71 ? 15.157 2.419 -10.505 1.00 90.38 71 ILE A C 1
ATOM 588 O O . ILE A 1 71 ? 14.457 1.656 -11.158 1.00 90.38 71 ILE A O 1
ATOM 592 N N . ARG A 1 72 ? 15.629 3.566 -11.014 1.00 85.94 72 ARG A N 1
ATOM 593 C CA . ARG A 1 72 ? 15.374 4.031 -12.396 1.00 85.94 72 ARG A CA 1
ATOM 594 C C . ARG A 1 72 ? 13.888 4.040 -12.800 1.00 85.94 72 ARG A C 1
ATOM 596 O O . ARG A 1 72 ? 13.573 3.951 -13.976 1.00 85.94 72 ARG A O 1
ATOM 603 N N . GLY A 1 73 ? 12.977 4.187 -11.834 1.00 86.44 73 GLY A N 1
ATOM 604 C CA . GLY A 1 73 ? 11.531 4.209 -12.083 1.00 86.44 73 GLY A CA 1
ATOM 605 C C . GLY A 1 73 ? 10.871 2.831 -12.201 1.00 86.44 73 GLY A C 1
ATOM 606 O O . GLY A 1 73 ? 9.662 2.781 -12.439 1.00 86.44 73 GLY A O 1
ATOM 607 N N . ALA A 1 74 ? 11.619 1.740 -12.011 1.00 91.69 74 ALA A N 1
ATOM 608 C CA . ALA A 1 74 ? 11.075 0.388 -11.982 1.00 91.69 74 ALA A CA 1
ATOM 609 C C . ALA A 1 74 ? 10.086 0.196 -10.825 1.00 91.69 74 ALA A C 1
ATOM 611 O O . ALA A 1 74 ? 10.276 0.715 -9.717 1.00 91.69 74 ALA A O 1
ATOM 612 N N . GLU A 1 75 ? 9.032 -0.571 -11.088 1.00 93.38 75 GLU A N 1
ATOM 613 C CA . GLU A 1 75 ? 8.151 -1.090 -10.042 1.00 93.38 75 GLU A CA 1
ATOM 614 C C . GLU A 1 75 ? 8.846 -2.248 -9.315 1.00 93.38 75 GLU A C 1
ATOM 616 O O . GLU A 1 75 ? 8.763 -2.320 -8.091 1.00 93.38 75 GLU A O 1
ATOM 621 N N . GLY A 1 76 ? 9.583 -3.074 -10.069 1.00 93.75 76 GLY A N 1
ATOM 622 C CA . GLY A 1 76 ? 10.432 -4.164 -9.601 1.00 93.75 76 GLY A CA 1
ATOM 623 C C . GLY A 1 76 ? 9.689 -5.300 -8.897 1.00 93.75 76 GLY A C 1
ATOM 624 O O . GLY A 1 76 ? 8.459 -5.315 -8.781 1.00 93.75 76 GLY A O 1
ATOM 625 N N . ASP A 1 77 ? 10.479 -6.245 -8.397 1.00 95.75 77 ASP A N 1
ATOM 626 C CA . ASP A 1 77 ? 10.008 -7.368 -7.600 1.00 95.75 77 ASP A CA 1
ATOM 627 C C . ASP A 1 77 ? 10.055 -7.033 -6.105 1.00 95.75 77 ASP A C 1
ATOM 629 O O . ASP A 1 77 ? 11.111 -6.757 -5.532 1.00 95.75 77 ASP A O 1
ATOM 633 N N . ASP A 1 78 ? 8.892 -7.121 -5.465 1.00 94.12 78 ASP A N 1
ATOM 634 C CA . ASP A 1 78 ? 8.712 -7.045 -4.018 1.00 94.12 78 ASP A CA 1
ATOM 635 C C . ASP A 1 78 ? 8.083 -8.360 -3.548 1.00 94.12 78 ASP A C 1
ATOM 637 O O . ASP A 1 78 ? 6.870 -8.580 -3.647 1.00 94.12 78 ASP A O 1
ATOM 641 N N . ILE A 1 79 ? 8.958 -9.285 -3.153 1.00 93.88 79 ILE A N 1
ATOM 642 C CA . ILE A 1 79 ? 8.626 -10.694 -2.962 1.00 93.88 79 ILE A CA 1
ATOM 643 C C . ILE A 1 79 ? 8.059 -10.909 -1.564 1.00 93.88 79 ILE A C 1
ATOM 645 O O . ILE A 1 79 ? 8.787 -10.810 -0.578 1.00 93.88 79 ILE A O 1
ATOM 649 N N . PHE A 1 80 ? 6.792 -11.313 -1.500 1.00 92.88 80 PHE A N 1
ATOM 650 C CA . PHE A 1 80 ? 6.137 -11.780 -0.276 1.00 92.88 80 PHE A CA 1
ATOM 651 C C . PHE A 1 80 ? 6.334 -10.861 0.957 1.00 92.88 80 PHE A C 1
ATOM 653 O O . PHE A 1 80 ? 6.672 -11.319 2.051 1.00 92.88 80 PHE A O 1
ATOM 660 N N . ASP A 1 81 ? 6.097 -9.560 0.793 1.00 94.50 81 ASP A N 1
ATOM 661 C CA . ASP A 1 81 ? 6.206 -8.541 1.840 1.00 94.50 81 ASP A CA 1
ATOM 662 C C . ASP A 1 81 ? 4.991 -8.499 2.789 1.00 94.50 81 ASP A C 1
ATOM 664 O O . ASP A 1 81 ? 3.848 -8.810 2.427 1.00 94.50 81 ASP A O 1
ATOM 668 N N . LEU A 1 82 ? 5.225 -8.050 4.029 1.00 96.50 82 LEU A N 1
ATOM 669 C CA . LEU A 1 82 ? 4.173 -7.723 4.990 1.00 96.50 82 LEU A CA 1
ATOM 670 C C . LEU A 1 82 ? 3.640 -6.306 4.745 1.00 96.50 82 LEU A C 1
ATOM 672 O O . LEU A 1 82 ? 4.068 -5.318 5.356 1.00 96.50 82 LEU A O 1
ATOM 676 N N . ARG A 1 83 ? 2.588 -6.241 3.931 1.00 96.38 83 ARG A N 1
ATOM 677 C CA . ARG A 1 83 ? 1.941 -4.987 3.560 1.00 96.38 83 ARG A CA 1
ATOM 678 C C . ARG A 1 83 ? 1.172 -4.327 4.703 1.00 96.38 83 ARG A C 1
ATOM 680 O O . ARG A 1 83 ? 1.307 -3.130 4.927 1.00 96.38 83 ARG A O 1
ATOM 687 N N . GLN A 1 84 ? 0.302 -5.051 5.408 1.00 98.12 84 GLN A N 1
ATOM 688 C CA . GLN A 1 84 ? -0.473 -4.484 6.526 1.00 98.12 84 GLN A CA 1
ATOM 689 C C . GLN A 1 84 ? -0.456 -5.418 7.729 1.00 98.12 84 GLN A C 1
ATOM 691 O O . GLN A 1 84 ? -0.595 -6.628 7.584 1.00 98.12 84 GLN A O 1
ATOM 696 N N . ALA A 1 85 ? -0.356 -4.840 8.920 1.00 98.62 85 ALA A N 1
ATOM 697 C CA . ALA A 1 85 ? -0.424 -5.539 10.194 1.00 98.62 85 ALA A CA 1
ATOM 698 C C . ALA A 1 85 ? -0.858 -4.544 11.272 1.00 98.62 85 ALA A C 1
ATOM 700 O O . ALA A 1 85 ? -0.067 -3.704 11.702 1.00 98.62 85 ALA A O 1
ATOM 701 N N . TYR A 1 86 ? -2.123 -4.600 11.688 1.00 98.75 86 TYR A N 1
ATOM 702 C CA . TYR A 1 86 ? -2.651 -3.648 12.663 1.00 98.75 86 TYR A CA 1
ATOM 703 C C . TYR A 1 86 ? -3.724 -4.236 13.575 1.00 98.75 86 TYR A C 1
ATOM 705 O O . TYR A 1 86 ? -4.423 -5.202 13.251 1.00 98.75 86 TYR A O 1
ATOM 713 N N . ILE A 1 87 ? -3.892 -3.564 14.711 1.00 98.62 87 ILE A N 1
ATOM 714 C CA . ILE A 1 87 ? -4.964 -3.781 15.678 1.00 98.62 87 ILE A CA 1
ATOM 715 C C . ILE A 1 87 ? -5.867 -2.551 15.664 1.00 98.62 87 ILE A C 1
ATOM 717 O O . ILE A 1 87 ? -5.386 -1.419 15.629 1.00 98.62 87 ILE A O 1
ATOM 721 N N . SER A 1 88 ? -7.180 -2.762 15.686 1.00 97.94 88 SER A N 1
ATOM 722 C CA . SER A 1 88 ? -8.177 -1.699 15.787 1.00 97.94 88 SER A CA 1
ATOM 723 C C . SER A 1 88 ? -9.090 -1.937 16.988 1.00 97.94 88 SER A C 1
ATOM 725 O O . SER A 1 88 ? -9.601 -3.047 17.161 1.00 97.94 88 SER A O 1
ATOM 727 N N . LEU A 1 89 ? -9.263 -0.900 17.807 1.00 97.69 89 LEU A N 1
ATOM 728 C CA . LEU A 1 89 ? -9.994 -0.892 19.071 1.00 97.69 89 LEU A CA 1
ATOM 729 C C . LEU A 1 89 ? -11.104 0.163 19.017 1.00 97.69 89 LEU A C 1
ATOM 731 O O . LEU A 1 89 ? -10.823 1.351 18.863 1.00 97.69 89 LEU A O 1
ATOM 735 N N . GLY A 1 90 ? -12.355 -0.268 19.148 1.00 95.75 90 GLY A N 1
ATOM 736 C CA . GLY A 1 90 ? -13.538 0.593 19.133 1.00 95.75 90 GLY A CA 1
ATOM 737 C C . GLY A 1 90 ? -14.670 0.043 1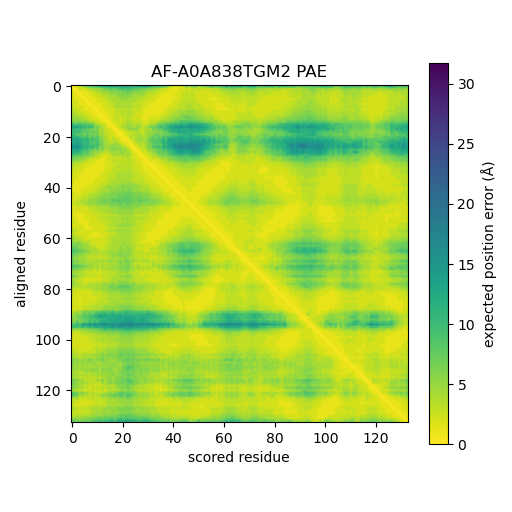8.266 1.00 95.75 90 GLY A C 1
ATOM 738 O O . GLY A 1 90 ? -14.466 -0.802 17.394 1.00 95.75 90 GLY A O 1
ATOM 739 N N . ASP A 1 91 ? -15.882 0.533 18.515 1.00 92.88 91 ASP A N 1
ATOM 740 C CA . ASP A 1 91 ? -17.088 0.191 17.759 1.00 92.88 91 ASP A CA 1
ATOM 741 C C . ASP A 1 91 ? -17.845 1.479 17.428 1.00 92.88 91 ASP A C 1
ATOM 743 O O . ASP A 1 91 ? -18.656 1.942 18.225 1.00 92.88 91 ASP A O 1
ATOM 747 N N . ILE A 1 92 ? -17.593 2.033 16.235 1.00 89.12 92 ILE A N 1
ATOM 748 C CA . ILE A 1 92 ? -18.160 3.312 15.759 1.00 89.12 92 ILE A CA 1
ATOM 749 C C . ILE A 1 92 ? -19.698 3.318 15.799 1.00 89.12 92 ILE A C 1
ATOM 751 O O . ILE A 1 92 ? -20.310 4.377 15.901 1.00 89.12 92 ILE A O 1
ATOM 755 N N . LYS A 1 93 ? -20.350 2.145 15.756 1.00 89.25 93 LYS A N 1
ATOM 756 C CA . LYS A 1 93 ? -21.814 2.055 15.862 1.00 89.25 93 LYS A CA 1
ATOM 757 C C . LYS A 1 93 ? -22.327 2.305 17.283 1.00 89.25 93 LYS A C 1
ATOM 759 O O . LYS A 1 93 ? -23.498 2.632 17.441 1.00 89.25 93 LYS A O 1
ATOM 764 N N . ARG A 1 94 ? -21.488 2.103 18.303 1.00 90.56 94 ARG A N 1
ATOM 765 C CA . ARG A 1 94 ? -21.830 2.253 19.729 1.00 90.56 94 ARG A CA 1
ATOM 766 C C . ARG A 1 94 ? -21.158 3.461 20.373 1.00 90.56 94 ARG A C 1
ATOM 768 O O . ARG A 1 94 ? -21.747 4.089 21.243 1.00 90.56 94 ARG A O 1
ATOM 775 N N . PHE A 1 95 ? -19.929 3.763 19.973 1.00 85.75 95 PHE A N 1
ATOM 776 C CA . PHE A 1 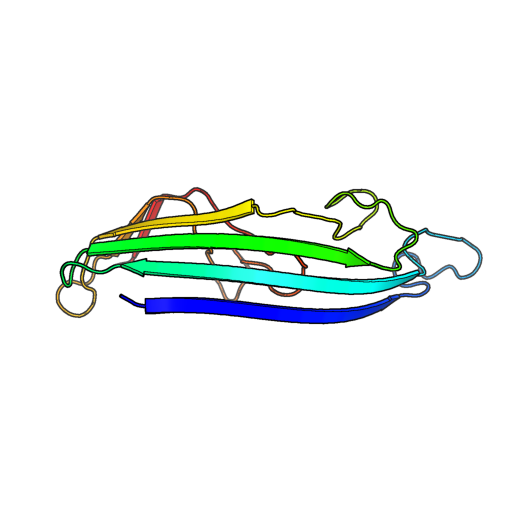95 ? -19.117 4.847 20.507 1.00 85.75 95 PHE A CA 1
ATOM 777 C C . PHE A 1 95 ? -18.286 5.453 19.371 1.00 85.75 95 PHE A C 1
ATOM 779 O O . PHE A 1 95 ? -17.668 4.692 18.631 1.00 85.75 95 PHE A O 1
ATOM 786 N N . PRO A 1 96 ? -18.227 6.787 19.211 1.00 90.62 96 PRO A N 1
ATOM 787 C CA . PRO A 1 96 ? -17.651 7.415 18.017 1.00 90.62 96 PRO A CA 1
ATOM 788 C C . PRO A 1 96 ? -16.134 7.217 17.858 1.00 90.62 96 PRO A C 1
ATOM 790 O O . PRO A 1 96 ? -15.588 7.519 16.803 1.00 90.62 96 PRO A O 1
ATOM 793 N N . LEU A 1 97 ? -15.443 6.671 18.863 1.00 95.00 97 LEU A N 1
ATOM 794 C CA . LEU A 1 97 ? -13.992 6.517 18.845 1.00 95.00 97 LEU A CA 1
ATOM 795 C C . LEU A 1 97 ? -13.535 5.179 18.242 1.00 95.00 97 LEU A C 1
ATOM 797 O O . LEU A 1 97 ? -13.994 4.106 18.639 1.00 95.00 97 LEU A O 1
ATOM 801 N N . LEU A 1 98 ? -12.546 5.245 17.351 1.00 96.88 98 LEU A N 1
ATOM 802 C CA . LEU A 1 98 ? -11.803 4.097 16.837 1.00 96.88 98 LEU A CA 1
ATOM 803 C C . LEU A 1 98 ? -10.301 4.394 16.842 1.00 96.88 98 LEU A C 1
ATOM 805 O O . LEU A 1 98 ? -9.829 5.276 16.123 1.00 96.88 98 LEU A O 1
ATOM 809 N N . LEU A 1 99 ? -9.544 3.611 17.604 1.00 97.62 99 LEU A N 1
ATOM 810 C CA . LEU A 1 99 ? -8.084 3.641 17.623 1.00 97.62 99 LEU A CA 1
ATOM 811 C C . LEU A 1 99 ? -7.537 2.520 16.734 1.00 97.62 99 LEU A C 1
ATOM 813 O O . LEU A 1 99 ? -7.967 1.379 16.845 1.00 97.62 99 LEU A O 1
ATOM 817 N N . THR A 1 100 ? -6.591 2.818 15.847 1.00 98.31 100 THR A N 1
ATOM 818 C CA . THR A 1 100 ? -5.901 1.816 15.016 1.00 98.31 100 THR A CA 1
ATOM 819 C C . THR A 1 100 ? -4.395 1.982 15.137 1.00 98.31 100 THR A C 1
ATOM 821 O O . THR A 1 100 ? -3.887 3.072 14.886 1.00 98.31 100 THR A O 1
ATOM 824 N N . VAL A 1 101 ? -3.689 0.911 15.492 1.00 98.62 101 VAL A N 1
ATOM 825 C CA . VAL A 1 101 ? -2.239 0.914 15.734 1.00 98.62 101 VAL A CA 1
ATOM 826 C C . VAL A 1 101 ? -1.574 -0.165 14.891 1.00 98.62 101 VAL A C 1
ATOM 828 O O . VAL A 1 101 ? -2.027 -1.311 14.889 1.00 98.62 101 VAL A O 1
ATOM 831 N N . GLY A 1 102 ? -0.497 0.205 14.201 1.00 98.62 102 GLY A N 1
ATOM 832 C CA . GLY A 1 102 ? 0.316 -0.691 13.379 1.00 98.62 102 GLY A CA 1
ATOM 833 C C . GLY A 1 102 ? 0.396 -0.243 11.922 1.00 98.62 102 GLY A C 1
ATOM 834 O O . GLY A 1 102 ? -0.028 0.866 11.571 1.00 98.62 102 GLY A O 1
ATOM 835 N N . ARG A 1 103 ? 0.930 -1.127 11.076 1.00 98.44 103 ARG A N 1
ATOM 836 C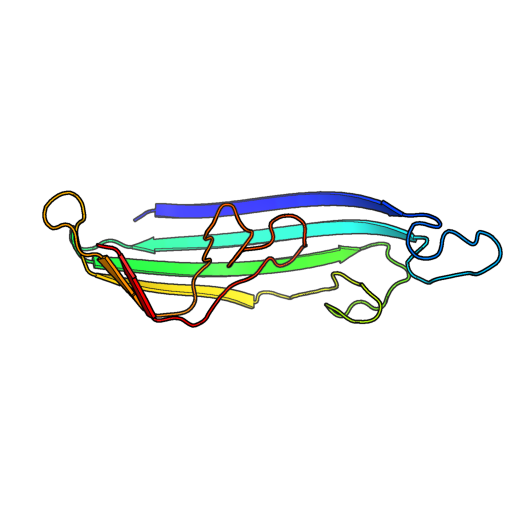 CA . ARG A 1 103 ? 1.084 -0.908 9.639 1.00 98.44 103 ARG A CA 1
ATOM 837 C C . ARG A 1 103 ? -0.261 -0.967 8.941 1.00 98.44 103 ARG A C 1
ATOM 839 O O . ARG A 1 103 ? -0.913 -2.012 8.928 1.00 98.44 103 ARG A O 1
ATOM 846 N N . GLN A 1 104 ? -0.675 0.130 8.326 1.00 97.88 104 GLN A N 1
ATOM 847 C CA . GLN A 1 104 ? -1.994 0.242 7.710 1.00 97.88 104 GLN A CA 1
ATOM 848 C C . GLN A 1 104 ? -1.956 1.087 6.433 1.00 97.88 104 GLN A C 1
ATOM 850 O O . GLN A 1 104 ? -1.148 2.007 6.292 1.00 97.88 104 GLN A O 1
ATOM 855 N N . ALA A 1 105 ? -2.859 0.794 5.498 1.00 96.12 105 ALA A N 1
ATOM 856 C CA . ALA A 1 105 ? -3.140 1.690 4.385 1.00 96.12 105 ALA A CA 1
ATOM 857 C C . ALA A 1 105 ? -3.981 2.875 4.888 1.00 96.12 105 ALA A C 1
ATOM 859 O O . ALA A 1 105 ? -5.030 2.694 5.516 1.00 96.12 105 ALA A O 1
ATOM 860 N N . ILE A 1 106 ? -3.515 4.094 4.620 1.00 95.19 106 ILE A N 1
ATOM 861 C CA . ILE A 1 106 ? -4.171 5.336 5.038 1.00 95.19 106 ILE A CA 1
ATOM 862 C C . ILE A 1 106 ? -4.432 6.184 3.803 1.00 95.19 106 ILE A C 1
ATOM 864 O O . ILE A 1 106 ? -3.587 6.296 2.917 1.00 95.19 106 ILE A O 1
ATOM 868 N N . SER A 1 107 ? -5.617 6.779 3.732 1.00 94.12 107 SER A N 1
ATOM 869 C CA . SER A 1 107 ? -5.980 7.713 2.672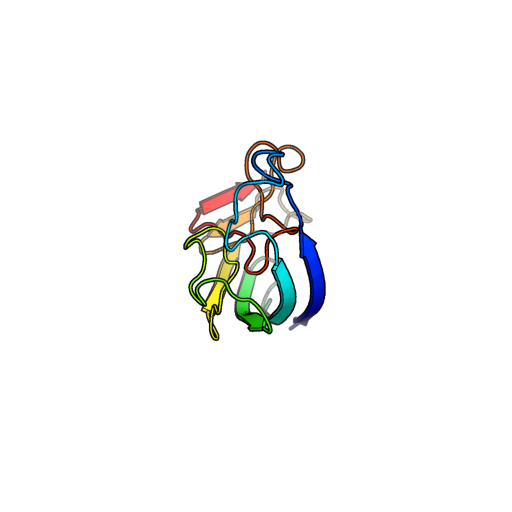 1.00 94.12 107 SER A CA 1
ATOM 870 C C . SER A 1 107 ? -6.800 8.857 3.263 1.00 94.12 107 SER A C 1
ATOM 872 O O . SER A 1 107 ? -7.798 8.609 3.938 1.00 94.12 107 SER A O 1
ATOM 874 N N . TYR A 1 108 ? -6.346 10.092 3.054 1.00 93.50 108 TYR A N 1
ATOM 875 C CA . TYR A 1 108 ? -6.939 11.323 3.580 1.00 93.50 108 TYR A CA 1
ATOM 876 C C . TYR A 1 108 ? -6.946 12.428 2.524 1.00 93.50 108 TYR A C 1
ATOM 878 O O . TYR A 1 108 ? -6.024 12.533 1.711 1.00 93.50 108 TYR A O 1
ATOM 886 N N . GLY A 1 109 ? -7.978 13.277 2.581 1.00 93.69 109 GLY A N 1
ATOM 887 C CA . GLY A 1 109 ? -8.140 14.421 1.682 1.00 93.69 109 GLY A CA 1
ATOM 888 C C . GLY A 1 109 ? -8.210 14.003 0.215 1.00 93.69 109 GLY A C 1
ATOM 889 O O . GLY A 1 109 ? -7.457 14.535 -0.592 1.00 93.69 109 GLY A O 1
ATOM 890 N N . ASP A 1 110 ? -9.024 12.993 -0.106 1.00 92.38 110 ASP A N 1
ATOM 891 C CA . ASP A 1 110 ? -9.145 12.423 -1.457 1.00 92.38 110 ASP A CA 1
ATOM 892 C C . ASP A 1 110 ? -7.794 12.039 -2.078 1.00 92.38 110 ASP A C 1
ATOM 894 O O . ASP A 1 110 ? -7.532 12.289 -3.252 1.00 92.38 110 ASP A O 1
ATOM 898 N N . ASN A 1 111 ? -6.917 11.439 -1.265 1.00 92.75 111 ASN A N 1
ATOM 899 C CA . ASN A 1 111 ? -5.550 11.043 -1.618 1.00 92.75 111 ASN A CA 1
ATOM 900 C C . ASN A 1 111 ? -4.552 12.199 -1.828 1.00 92.75 111 ASN A C 1
ATOM 902 O O . ASN A 1 111 ? -3.439 11.956 -2.289 1.00 92.75 111 ASN A O 1
ATOM 906 N N . ARG A 1 112 ? -4.898 13.445 -1.477 1.00 92.19 112 ARG A N 1
ATOM 907 C CA . ARG A 1 112 ? -3.999 14.607 -1.634 1.00 92.19 112 ARG A CA 1
ATOM 908 C C . ARG A 1 112 ? -3.074 14.854 -0.443 1.00 92.19 112 ARG A C 1
ATOM 910 O O . ARG A 1 112 ? -2.037 15.481 -0.616 1.00 92.19 112 ARG A O 1
ATOM 917 N N . LEU A 1 113 ? -3.444 14.392 0.755 1.00 92.75 113 LEU A N 1
ATOM 918 C CA . LEU A 1 113 ? -2.627 14.565 1.968 1.00 92.75 113 LEU A CA 1
ATOM 919 C C . LEU A 1 113 ? -1.812 13.310 2.271 1.00 92.75 113 LEU A C 1
ATOM 921 O O . LEU A 1 113 ? -0.597 13.348 2.422 1.00 92.75 113 LEU A O 1
ATOM 925 N N . VAL A 1 114 ? -2.511 12.183 2.359 1.00 93.75 114 VAL A N 1
ATOM 926 C CA . VAL A 1 114 ? -1.940 10.860 2.605 1.00 93.75 114 VAL A CA 1
ATOM 927 C C . VAL A 1 114 ? -2.693 9.902 1.704 1.00 93.75 114 VAL A C 1
ATOM 929 O O . VAL A 1 114 ? -3.917 9.994 1.614 1.00 93.75 114 VAL A O 1
ATOM 932 N N . ALA A 1 115 ? -1.987 9.003 1.029 1.00 93.62 115 ALA A N 1
ATOM 933 C CA . ALA A 1 115 ? -2.602 8.075 0.098 1.00 93.62 115 ALA A CA 1
ATOM 934 C C . ALA A 1 115 ? -1.848 6.755 0.036 1.00 93.62 115 ALA A C 1
ATOM 936 O O . ALA A 1 115 ? -0.615 6.719 0.004 1.00 93.62 115 ALA A O 1
ATOM 937 N N . ASP A 1 116 ? -2.621 5.683 -0.074 1.00 94.06 116 ASP A N 1
ATOM 938 C CA . ASP A 1 116 ? -2.157 4.414 -0.605 1.00 94.06 116 ASP A CA 1
ATOM 939 C C . ASP A 1 116 ? -2.253 4.499 -2.132 1.00 94.06 116 ASP A C 1
ATOM 941 O O . ASP A 1 116 ? -3.345 4.392 -2.694 1.00 94.06 116 ASP A O 1
ATOM 945 N N . SER A 1 117 ? -1.124 4.767 -2.801 1.00 88.31 117 SER A N 1
ATOM 946 C CA . SER A 1 117 ? -1.092 4.911 -4.261 1.00 88.31 117 SER A CA 1
ATOM 947 C C . SER A 1 117 ? -1.537 3.614 -4.929 1.00 88.31 117 SER A C 1
ATOM 949 O O . SER A 1 117 ? -0.799 2.633 -4.979 1.00 88.31 117 SER A O 1
ATOM 951 N N . LYS A 1 118 ? -2.758 3.607 -5.469 1.00 86.62 118 LYS A N 1
ATOM 952 C CA . LYS A 1 118 ? -3.296 2.446 -6.185 1.00 86.62 118 LYS A CA 1
ATOM 953 C C . LYS A 1 118 ? -2.717 2.299 -7.589 1.00 86.62 118 LYS A C 1
ATOM 955 O O . LYS A 1 118 ? -2.810 1.207 -8.147 1.00 86.62 118 LYS A O 1
ATOM 960 N N . TRP A 1 119 ? -2.127 3.359 -8.150 1.00 89.19 119 TRP A N 1
ATOM 961 C CA . TRP A 1 119 ? -1.493 3.294 -9.465 1.00 89.19 119 TRP A CA 1
ATOM 962 C C . TRP A 1 119 ? -0.203 2.474 -9.434 1.00 89.19 119 TRP A C 1
ATOM 964 O O . TRP A 1 119 ? -0.053 1.600 -10.276 1.00 89.19 119 TRP A O 1
ATOM 974 N N . G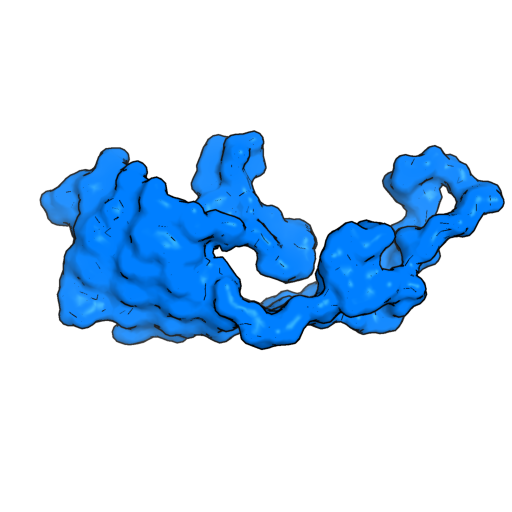LY A 1 120 ? 0.688 2.682 -8.462 1.00 90.19 120 GLY A N 1
ATOM 975 C CA . GLY A 1 120 ? 1.919 1.886 -8.355 1.00 90.19 120 GLY A CA 1
ATOM 976 C C . GLY A 1 120 ? 1.644 0.391 -8.163 1.00 90.19 120 GLY A C 1
ATOM 977 O O . GLY A 1 120 ? 0.505 -0.023 -7.877 1.00 90.19 120 GLY A O 1
ATOM 978 N N . ASN A 1 121 ? 2.676 -0.436 -8.324 1.00 93.50 121 ASN A N 1
ATOM 979 C CA . ASN A 1 121 ? 2.547 -1.872 -8.148 1.00 93.50 121 ASN A CA 1
ATOM 980 C C . ASN A 1 121 ? 2.426 -2.254 -6.679 1.00 93.50 121 ASN A C 1
ATOM 982 O O . ASN A 1 121 ? 1.391 -2.759 -6.288 1.00 93.50 121 ASN A O 1
ATOM 986 N N . PHE A 1 122 ? 3.333 -1.867 -5.801 1.00 89.56 122 PHE A N 1
ATOM 987 C CA . PHE A 1 122 ? 3.307 -2.316 -4.400 1.00 89.56 122 PHE A CA 1
ATOM 988 C C . PHE A 1 122 ? 2.372 -1.499 -3.467 1.00 89.56 122 PHE A C 1
ATOM 990 O O . PHE A 1 122 ? 1.961 -1.965 -2.401 1.00 89.56 122 PHE A O 1
ATOM 997 N N . GLY A 1 123 ? 1.918 -0.309 -3.876 1.00 90.06 123 GLY A N 1
ATOM 998 C CA . GLY A 1 123 ? 1.087 0.574 -3.039 1.00 90.06 123 GLY A CA 1
ATOM 999 C C . GLY A 1 123 ? 1.834 1.148 -1.827 1.00 90.06 123 GLY A C 1
ATOM 1000 O O . GLY A 1 123 ? 3.005 0.859 -1.613 1.00 90.06 123 GLY A O 1
ATOM 1001 N N . ARG A 1 124 ? 1.180 2.006 -1.032 1.00 92.00 124 ARG A N 1
ATOM 1002 C CA . ARG A 1 124 ? 1.827 2.664 0.122 1.00 92.00 124 ARG A CA 1
ATOM 1003 C C . ARG A 1 124 ? 1.104 2.352 1.424 1.00 92.00 124 ARG A C 1
ATOM 1005 O O . ARG A 1 124 ? -0.124 2.405 1.502 1.00 92.00 124 ARG A O 1
ATOM 1012 N N . THR A 1 125 ? 1.884 2.084 2.461 1.00 95.62 125 THR A N 1
ATOM 1013 C CA . THR A 1 125 ? 1.412 1.830 3.823 1.00 95.62 125 THR A CA 1
ATOM 1014 C C . THR A 1 125 ? 2.213 2.631 4.830 1.00 95.62 125 THR A C 1
ATOM 1016 O O . THR A 1 125 ? 3.301 3.117 4.535 1.00 95.62 125 THR A O 1
ATOM 1019 N N . PHE A 1 126 ? 1.643 2.794 6.019 1.00 96.81 126 PHE A N 1
ATOM 1020 C CA . PHE A 1 126 ? 2.198 3.638 7.065 1.00 96.81 126 PHE A CA 1
ATOM 1021 C C . PHE A 1 126 ? 2.188 2.882 8.385 1.00 96.81 126 PHE A C 1
ATOM 1023 O O . PHE A 1 126 ? 1.151 2.343 8.780 1.00 96.81 126 PHE A O 1
ATOM 1030 N N . ASP A 1 127 ? 3.323 2.883 9.076 1.00 98.06 127 ASP A N 1
ATOM 1031 C CA . ASP A 1 127 ? 3.405 2.485 10.476 1.00 98.06 127 ASP A CA 1
ATOM 1032 C C . ASP A 1 127 ? 2.905 3.665 11.315 1.00 98.06 127 ASP A C 1
ATOM 1034 O O . ASP A 1 127 ? 3.559 4.703 11.411 1.00 98.06 127 ASP A O 1
ATOM 1038 N N . ALA A 1 128 ? 1.678 3.556 11.831 1.00 97.69 128 ALA A N 1
ATOM 1039 C CA . ALA A 1 128 ? 0.978 4.705 12.394 1.00 97.69 128 ALA A CA 1
ATOM 1040 C C . ALA A 1 128 ? 0.058 4.348 13.566 1.00 97.69 128 ALA A C 1
ATOM 1042 O O . ALA A 1 128 ? -0.459 3.233 13.685 1.00 97.69 128 ALA A O 1
ATOM 1043 N N . ILE A 1 129 ? -0.207 5.366 14.387 1.00 98.00 129 ILE A N 1
ATOM 1044 C CA . ILE A 1 129 ? -1.324 5.411 15.329 1.00 98.00 129 ILE A CA 1
ATOM 1045 C C . ILE A 1 129 ? -2.372 6.349 14.732 1.00 98.00 129 ILE A C 1
ATOM 1047 O O . ILE A 1 129 ? -2.090 7.515 14.462 1.00 98.00 129 ILE A O 1
ATOM 1051 N N . ARG A 1 130 ? -3.587 5.844 14.520 1.00 96.62 130 ARG A N 1
ATOM 1052 C CA . ARG A 1 130 ? -4.696 6.593 13.926 1.00 96.62 130 ARG A CA 1
ATOM 1053 C C . ARG A 1 130 ? -5.888 6.596 14.866 1.00 96.62 130 ARG A C 1
ATOM 1055 O O . ARG A 1 130 ? -6.433 5.535 15.169 1.00 96.62 130 ARG A O 1
ATOM 1062 N N . LEU A 1 131 ? -6.315 7.788 15.266 1.00 95.69 131 LEU A N 1
ATOM 1063 C CA . LEU A 1 131 ? -7.542 8.008 16.021 1.00 95.69 131 LEU A CA 1
ATOM 1064 C C . LEU A 1 131 ? -8.618 8.571 15.089 1.00 95.69 131 LEU A C 1
ATOM 1066 O O . LEU A 1 131 ? -8.374 9.547 14.380 1.00 95.69 131 LEU A O 1
ATOM 1070 N N . ARG A 1 132 ? -9.799 7.957 15.086 1.00 93.25 132 ARG A N 1
ATOM 1071 C CA . ARG A 1 132 ? -11.000 8.474 14.422 1.00 93.25 132 ARG A CA 1
ATOM 1072 C C . ARG A 1 132 ? -12.065 8.727 15.481 1.00 93.25 132 ARG A C 1
ATOM 1074 O O . ARG A 1 132 ? -12.242 7.875 16.347 1.00 93.25 132 ARG A O 1
ATOM 1081 N N . PHE A 1 133 ? -12.723 9.875 15.394 1.00 90.50 133 PHE A N 1
ATOM 1082 C CA . PHE A 1 133 ? -13.790 10.335 16.279 1.00 90.50 133 PHE A CA 1
ATOM 1083 C C . PHE A 1 133 ? -14.915 10.967 15.455 1.00 90.50 133 PHE A C 1
ATOM 1085 O O . PHE A 1 133 ? -14.668 11.240 14.253 1.00 90.50 133 PHE A O 1
#

Radius of gyration: 18.57 Å; Cα contacts (8 Å, |Δi|>4): 310; chains: 1; bounding box: 39×29×50 Å

Foldseek 3Di:
DDKDKDKDKDKDADACPPPVDNVDDALNNFIKMKIKIKIKDWDDPDQFKIWIWMWMWIAIPRGPDDQDPPHSNDLHTDGTDTQWTKMWGGHCVVPVKIKIAAKAADAPPNNPPGGQPPPRGSTDIDRDIDIGD

Secondary structure (DSSP, 8-state):
-EEEEEEEEEEEE-SS-SS--TTS--TTS-EEEEEEEEEEEEEEEETTEEEEEEEEEEEEES-SS-SSTTSTT----EEEEEEEEEEEE--TTTSS-EEEEEEE---BTTTTSB---SSSSS---EEEEEEE-

Solvent-accessible surface area (backbone atoms only — not comparable to full-atom values): 7364 Å² total; per-residue (Å²): 117,46,81,43,78,47,80,47,77,47,79,49,74,43,67,56,80,84,82,67,47,87,87,61,89,55,69,64,56,38,50,33,40,38,40,31,40,34,50,29,43,39,42,55,95,47,85,40,41,37,42,37,42,26,40,29,34,24,39,58,40,77,54,87,44,56,74,37,59,69,43,91,75,23,65,14,53,44,78,72,38,82,54,29,43,31,43,34,44,42,35,65,91,84,40,62,48,36,41,34,43,38,29,33,74,49,70,36,73,93,53,72,78,37,46,44,43,76,83,54,69,82,51,42,62,41,82,43,78,44,81,46,109

Nearest PDB structures (foldseek):
  4kra-assembly1_C  TM=4.933E-01  e=2.838E-01  Salmonella enterica subsp. enterica serovar Typhi

pLDDT: mean 93.68, std 4.44, range [79.38, 98.75]

Mean predicted aligned error: 4.19 Å